Protein AF-A0A5M6CV41-F1 (afdb_monomer)

Secondary structure (DSSP, 8-state):
--HIIIIIGGG--SSEEEEEETTEEEEEEHHHHHHHEEEEEEEEEGGGTEEEEEEEESS-TTEEEEEEEETTTEEEEEEEEHHHHHHHHHTTS---

Radius of gyration: 13.52 Å; Cα contacts (8 Å, |Δi|>4): 153; chains: 1; bounding box: 40×32×35 Å

Solvent-accessible surface area (backbone atoms only — not comparable to full-atom values): 5584 Å² total; per-residue (Å²): 134,61,70,50,66,78,66,48,45,81,72,47,89,48,72,50,46,66,29,35,44,97,90,40,85,44,75,46,44,49,68,58,46,66,73,43,38,42,83,75,49,72,49,75,42,75,95,72,56,32,38,38,40,32,25,34,30,74,85,50,68,56,35,27,42,35,40,40,38,31,85,91,71,44,75,46,38,34,50,44,48,38,71,66,52,47,55,70,57,60,70,72,75,79,8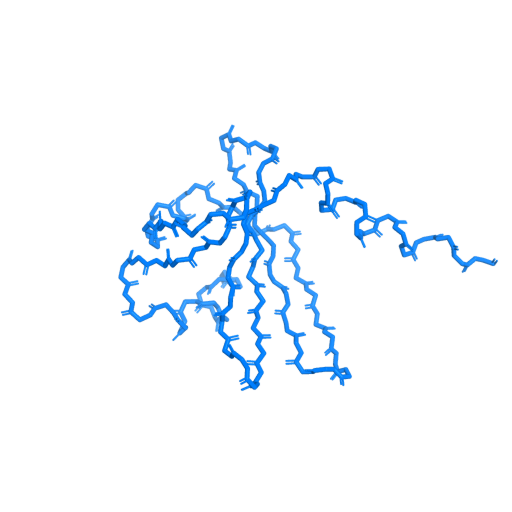2,128

Nearest PDB structures (foldseek):
  8tvy-assembly1_H  TM=7.043E-01  e=2.802E+00  Saccharomyces cerevisiae
  5w66-assembly1_H  TM=6.762E-01  e=2.802E+00  Saccharomyces cerevisiae S288C
  5c4j-assembly1_H  TM=6.015E-01  e=2.113E+00  Saccharomyces cerevisiae S288C
  3gtk-assembly1_H  TM=7.105E-01  e=4.160E+00  Saccharomyces cerevisiae
  7wbx-assembly1_H  TM=6.871E-01  e=4.927E+00  Komagataella phaffii

Foldseek 3Di:
DAPCVVPPVVLPPDQKDWADEPNDIDIDGPVCCVVFWDWDDKDADPVQQKIWTWIAGPVPRQKIKIWIAGPVPGIYIYIDGPVVVVVVVVVVPPDD

pLDDT: mean 85.9, std 13.17, range [39.94, 96.44]

Sequence (96 aa):
MDKFEAYVLPYLVNSYFRYLADGEAKSMSVEYFQKSFTSIAATELINSGQRYFYYQNKETLELVMRFRISQAGGLSATMMRFSDFEKQFCHKTDKK

Mean predicted aligned error: 5.97 Å

Organism: NCBI:txid2607907

Structure (mmCIF, N/CA/C/O backbone):
data_AF-A0A5M6CV41-F1
#
_entry.id   AF-A0A5M6CV41-F1
#
loop_
_atom_site.group_PDB
_atom_site.id
_atom_sit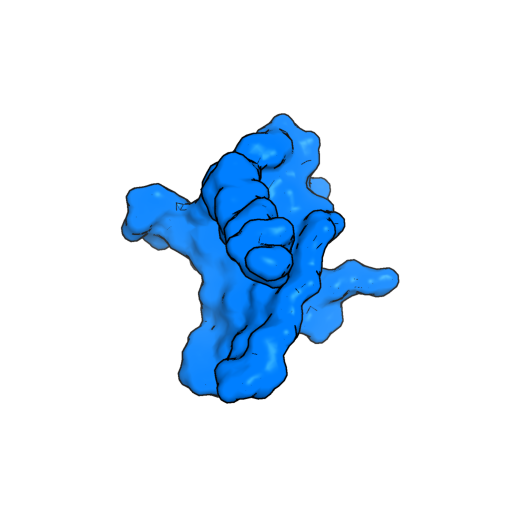e.type_symbol
_atom_site.label_atom_id
_atom_site.label_alt_id
_atom_site.label_comp_id
_atom_site.label_asym_id
_atom_site.label_entity_id
_atom_site.label_seq_id
_atom_site.pdbx_PDB_ins_code
_atom_site.Cartn_x
_atom_site.Cartn_y
_atom_site.Cartn_z
_atom_site.occupancy
_atom_site.B_iso_or_equiv
_atom_site.auth_seq_id
_atom_site.auth_comp_id
_atom_site.auth_asym_id
_atom_site.auth_atom_id
_atom_site.pdbx_PDB_model_num
ATOM 1 N N . MET A 1 1 ? 0.100 -17.017 -0.729 1.00 49.12 1 MET A N 1
ATOM 2 C CA . MET A 1 1 ? 1.306 -16.169 -0.806 1.00 49.12 1 MET A CA 1
ATOM 3 C C . MET A 1 1 ? 0.867 -14.746 -1.054 1.00 49.12 1 MET A C 1
ATOM 5 O O . MET A 1 1 ? 0.028 -14.528 -1.925 1.00 49.12 1 MET A O 1
ATOM 9 N N . ASP A 1 2 ? 1.340 -13.827 -0.223 1.00 72.69 2 ASP A N 1
ATOM 10 C CA . ASP A 1 2 ? 0.831 -12.464 -0.150 1.00 72.69 2 ASP A CA 1
ATOM 11 C C . ASP A 1 2 ? 1.244 -11.674 -1.404 1.00 72.69 2 ASP A C 1
ATOM 13 O O . ASP A 1 2 ? 2.420 -11.653 -1.776 1.00 72.69 2 ASP A O 1
ATOM 17 N N . LYS A 1 3 ? 0.288 -11.027 -2.089 1.00 75.50 3 LYS A N 1
ATOM 18 C CA . LYS A 1 3 ? 0.587 -10.189 -3.272 1.00 75.50 3 LYS A CA 1
ATOM 19 C C . LYS A 1 3 ? 1.577 -9.073 -2.914 1.00 75.50 3 LYS A C 1
ATOM 21 O O . LYS A 1 3 ? 2.272 -8.565 -3.791 1.00 75.50 3 LYS A O 1
ATOM 26 N N . PHE A 1 4 ? 1.666 -8.727 -1.633 1.00 82.19 4 PHE A N 1
ATOM 27 C CA . PHE A 1 4 ? 2.639 -7.784 -1.115 1.00 82.19 4 PHE A CA 1
ATOM 28 C C . PHE A 1 4 ? 4.078 -8.270 -1.289 1.00 82.19 4 PHE A C 1
ATOM 30 O O . PHE A 1 4 ? 4.881 -7.565 -1.893 1.00 82.19 4 PHE A O 1
ATOM 37 N N . GLU A 1 5 ? 4.399 -9.476 -0.822 1.00 83.31 5 GLU A N 1
ATOM 38 C CA . GLU A 1 5 ? 5.762 -10.020 -0.876 1.00 83.31 5 GLU A CA 1
ATOM 39 C C . GLU A 1 5 ? 6.235 -10.236 -2.313 1.00 83.31 5 GLU A C 1
ATOM 41 O O . GLU A 1 5 ? 7.382 -9.948 -2.641 1.00 83.31 5 GLU A O 1
ATOM 46 N N . ALA A 1 6 ? 5.338 -10.694 -3.188 1.00 84.62 6 ALA A N 1
ATOM 47 C CA . ALA A 1 6 ? 5.683 -10.985 -4.575 1.00 84.62 6 ALA A CA 1
ATOM 48 C C . ALA A 1 6 ? 5.862 -9.724 -5.434 1.00 84.62 6 ALA A C 1
ATOM 50 O O . ALA A 1 6 ? 6.706 -9.707 -6.328 1.00 84.62 6 ALA A O 1
ATOM 51 N N . TYR A 1 7 ? 5.057 -8.681 -5.200 1.00 84.81 7 TYR A N 1
ATOM 52 C CA . TYR A 1 7 ? 4.988 -7.540 -6.117 1.00 84.81 7 TYR A CA 1
ATOM 53 C C . TYR A 1 7 ? 5.421 -6.215 -5.507 1.00 84.81 7 TYR A C 1
ATOM 55 O O . TYR A 1 7 ? 5.967 -5.394 -6.230 1.00 84.81 7 TYR A O 1
ATOM 63 N N . VAL A 1 8 ? 5.179 -5.972 -4.220 1.00 86.00 8 VAL A N 1
ATOM 64 C CA . VAL A 1 8 ? 5.432 -4.666 -3.589 1.00 86.00 8 VAL A CA 1
ATOM 65 C C . VAL A 1 8 ? 6.763 -4.661 -2.845 1.00 86.00 8 VAL A C 1
ATOM 67 O O . VAL A 1 8 ? 7.564 -3.750 -3.043 1.00 86.00 8 VAL A O 1
ATOM 70 N N . LEU A 1 9 ? 7.026 -5.691 -2.039 1.00 87.56 9 LEU A N 1
ATOM 71 C CA . LEU A 1 9 ? 8.226 -5.811 -1.212 1.00 87.56 9 LEU A CA 1
ATOM 72 C C . LEU A 1 9 ? 9.548 -5.676 -1.994 1.00 87.56 9 LEU A C 1
ATOM 74 O O . LEU A 1 9 ? 10.431 -4.992 -1.485 1.00 87.56 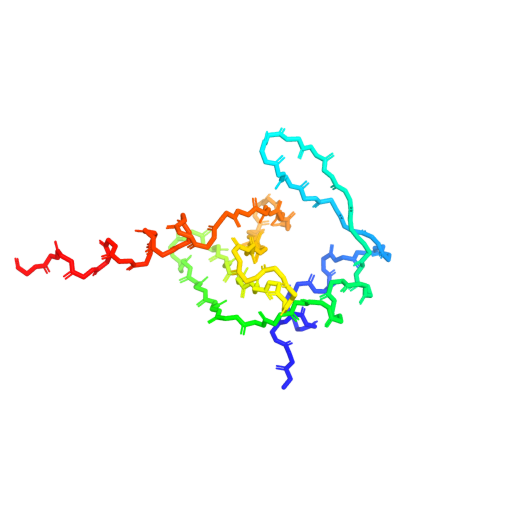9 LEU A O 1
ATOM 78 N N . PRO A 1 10 ? 9.704 -6.198 -3.232 1.00 88.75 10 PRO A N 1
ATOM 79 C CA . PRO A 1 10 ? 10.946 -6.030 -3.995 1.00 88.75 10 PRO A CA 1
ATOM 80 C C . PRO A 1 10 ? 11.306 -4.567 -4.294 1.00 88.75 10 PRO A C 1
ATOM 82 O O . PRO A 1 10 ? 12.460 -4.256 -4.571 1.00 88.75 10 PRO A O 1
ATOM 85 N N . TYR A 1 11 ? 10.327 -3.661 -4.234 1.00 85.19 11 TYR A N 1
ATOM 86 C CA . TYR A 1 11 ? 10.528 -2.224 -4.423 1.00 85.19 11 TYR A CA 1
ATOM 87 C C . TYR A 1 11 ? 10.782 -1.477 -3.104 1.00 85.19 11 TYR A C 1
ATOM 89 O O . TYR A 1 11 ? 11.094 -0.285 -3.119 1.00 85.19 11 TYR A O 1
ATOM 97 N N . LEU A 1 12 ? 10.647 -2.151 -1.961 1.00 85.56 12 LEU A N 1
ATOM 98 C CA . LEU A 1 12 ? 10.866 -1.600 -0.629 1.00 85.56 12 LEU A CA 1
ATOM 99 C C . LEU A 1 12 ? 12.245 -2.029 -0.128 1.00 85.56 12 LEU A C 1
ATOM 101 O O . LEU A 1 12 ? 12.391 -2.973 0.636 1.00 85.56 12 LEU A O 1
ATOM 105 N N . VAL A 1 13 ? 13.272 -1.312 -0.589 1.00 73.00 13 VAL A N 1
ATOM 106 C CA . VAL A 1 13 ? 14.688 -1.613 -0.295 1.00 73.00 13 VAL A CA 1
ATOM 107 C C . VAL A 1 13 ? 15.042 -1.391 1.185 1.00 73.00 13 VAL A C 1
ATOM 109 O O . VAL A 1 13 ? 16.013 -1.946 1.686 1.00 73.00 13 VAL A O 1
ATOM 112 N N . ASN A 1 14 ? 14.239 -0.603 1.903 1.00 78.00 14 ASN A N 1
ATOM 113 C CA . ASN A 1 14 ? 14.449 -0.273 3.308 1.00 78.00 14 ASN A CA 1
ATOM 114 C C . ASN A 1 14 ? 13.319 -0.835 4.173 1.00 78.00 14 ASN A C 1
ATOM 116 O O . ASN A 1 14 ? 12.189 -0.988 3.714 1.00 78.00 14 ASN A O 1
ATOM 120 N N . SER A 1 15 ? 13.577 -0.982 5.475 1.00 88.25 15 SER A N 1
ATOM 121 C CA . SER A 1 15 ? 12.554 -1.329 6.475 1.00 88.25 15 SER A CA 1
ATOM 122 C C . SER A 1 15 ? 11.433 -0.288 6.609 1.00 88.25 15 SER A C 1
ATOM 124 O O . SER A 1 15 ? 10.501 -0.499 7.380 1.00 88.25 15 SER A O 1
ATOM 126 N N . TYR A 1 16 ? 11.509 0.826 5.873 1.00 92.25 16 TYR A N 1
ATOM 127 C CA . TYR A 1 16 ? 10.515 1.890 5.814 1.00 92.25 16 TYR A CA 1
ATOM 128 C C . TYR A 1 16 ? 10.232 2.291 4.369 1.00 92.25 16 TYR A C 1
ATOM 130 O O . TYR A 1 16 ? 11.139 2.348 3.537 1.00 92.25 16 TYR A O 1
ATOM 138 N N . PHE A 1 17 ? 8.987 2.670 4.097 1.00 93.12 17 PHE A N 1
ATOM 139 C CA . PHE A 1 17 ? 8.574 3.237 2.819 1.00 93.12 17 PHE A CA 1
ATOM 140 C C . PHE A 1 17 ? 7.878 4.578 3.014 1.00 93.12 17 PHE A C 1
ATOM 142 O O . PHE A 1 17 ? 7.272 4.839 4.056 1.00 93.12 17 PHE A O 1
ATOM 149 N N . ARG A 1 18 ? 7.985 5.446 2.004 1.00 94.38 18 ARG A N 1
ATOM 150 C CA . ARG A 1 18 ? 7.285 6.733 1.974 1.00 94.38 18 ARG A CA 1
ATOM 151 C C . ARG A 1 18 ? 5.942 6.580 1.277 1.00 94.38 18 ARG A C 1
ATOM 153 O O . ARG A 1 18 ? 5.847 5.891 0.264 1.00 94.38 18 ARG A O 1
ATOM 160 N N . TYR A 1 19 ? 4.928 7.256 1.795 1.00 94.88 19 TYR A N 1
ATOM 161 C CA . TYR A 1 19 ? 3.599 7.326 1.203 1.00 94.88 19 TYR A CA 1
ATOM 162 C C . TYR A 1 19 ? 3.055 8.748 1.302 1.00 94.88 19 TYR A C 1
ATOM 164 O O . TYR A 1 19 ? 3.456 9.516 2.174 1.00 94.88 19 TYR A O 1
ATOM 172 N N . LEU A 1 20 ? 2.146 9.098 0.398 1.00 96.44 20 LEU A N 1
ATOM 173 C CA . LEU A 1 20 ? 1.403 10.353 0.475 1.00 96.44 20 LEU A CA 1
ATOM 174 C C . LEU A 1 20 ? 0.108 10.144 1.260 1.00 96.44 20 LEU A C 1
ATOM 176 O O . LEU A 1 20 ? -0.616 9.187 0.990 1.00 96.44 20 LEU A O 1
ATOM 180 N N . ALA A 1 21 ? -0.195 11.038 2.192 1.00 94.19 21 ALA A N 1
ATOM 181 C CA . ALA 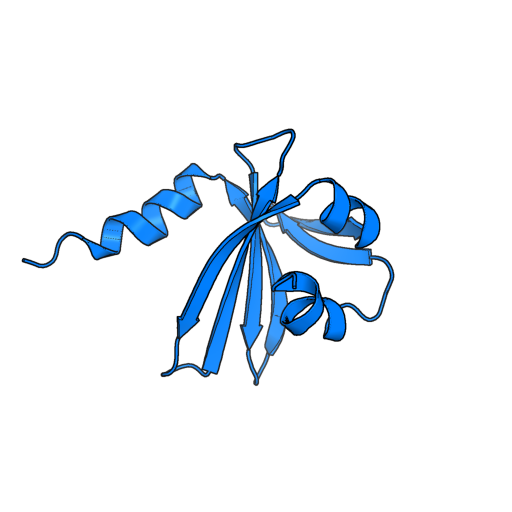A 1 21 ? -1.469 11.102 2.900 1.00 94.19 21 ALA A CA 1
ATOM 182 C C . ALA A 1 21 ? -1.870 12.567 3.040 1.00 94.19 21 ALA A C 1
ATOM 184 O O . ALA A 1 21 ? -1.078 13.362 3.533 1.00 94.19 21 ALA A O 1
ATOM 185 N N . ASP A 1 22 ? -3.065 12.918 2.565 1.00 89.12 22 ASP A N 1
ATOM 186 C CA . ASP A 1 22 ? -3.593 14.289 2.620 1.00 89.12 22 ASP A CA 1
ATOM 187 C C . ASP A 1 22 ? -2.638 15.351 2.030 1.00 89.12 22 ASP A C 1
ATOM 189 O O . ASP A 1 22 ? -2.575 16.487 2.482 1.00 89.12 22 ASP A O 1
ATOM 193 N N . GLY A 1 23 ? -1.869 14.972 1.000 1.00 88.75 23 GLY A N 1
ATOM 194 C CA . GLY A 1 23 ? -0.882 15.841 0.345 1.00 88.75 23 GLY A CA 1
ATOM 195 C C . GLY A 1 23 ? 0.495 15.877 1.017 1.00 88.75 23 GLY A C 1
ATOM 196 O O . GLY A 1 23 ? 1.438 16.404 0.432 1.00 88.75 23 GLY A O 1
ATOM 197 N N . GLU A 1 24 ? 0.652 15.258 2.185 1.00 93.81 24 GLU A N 1
ATOM 198 C CA . GLU A 1 24 ? 1.915 15.208 2.918 1.00 93.81 24 GLU A CA 1
ATOM 199 C C . GLU A 1 24 ? 2.651 13.885 2.700 1.00 93.81 24 GLU A C 1
ATOM 201 O O . GLU A 1 24 ? 2.054 12.805 2.669 1.00 93.81 24 GLU A O 1
ATOM 206 N N . ALA A 1 25 ? 3.979 13.956 2.587 1.00 94.88 25 ALA A N 1
ATOM 207 C CA . ALA A 1 25 ? 4.829 12.775 2.562 1.00 94.88 25 ALA A CA 1
ATOM 208 C C . ALA A 1 25 ? 5.059 12.259 3.988 1.00 94.88 25 ALA A C 1
ATOM 210 O O . ALA A 1 25 ? 5.674 12.928 4.815 1.00 94.88 25 ALA A O 1
ATOM 211 N N . LYS A 1 26 ? 4.605 11.036 4.253 1.00 95.56 26 LYS A N 1
ATOM 212 C CA . LYS A 1 26 ? 4.790 10.315 5.515 1.00 95.56 26 LYS A CA 1
ATOM 213 C C . LYS A 1 26 ? 5.620 9.056 5.286 1.00 95.56 26 LYS A C 1
ATOM 215 O O . LYS A 1 26 ? 5.836 8.635 4.148 1.00 95.56 26 LYS A O 1
ATOM 220 N N . SER A 1 27 ? 6.103 8.448 6.364 1.00 94.75 27 SER A N 1
ATOM 221 C CA . SER A 1 27 ? 6.819 7.171 6.330 1.00 94.75 27 SER A CA 1
ATOM 222 C C . SER A 1 27 ? 6.159 6.146 7.246 1.00 94.75 27 SER A C 1
ATOM 224 O O . SER A 1 27 ? 5.523 6.491 8.239 1.00 94.75 27 SER A O 1
ATOM 226 N N . MET A 1 28 ? 6.269 4.873 6.879 1.00 94.69 28 MET A N 1
ATOM 227 C CA . MET A 1 28 ? 5.757 3.741 7.651 1.00 94.69 28 MET A CA 1
ATOM 228 C C . MET A 1 28 ? 6.751 2.590 7.558 1.00 94.69 28 MET A C 1
ATOM 230 O O . MET A 1 28 ? 7.386 2.419 6.514 1.00 94.69 28 MET A O 1
ATOM 234 N N . SER A 1 29 ? 6.906 1.814 8.633 1.00 94.94 29 SER A N 1
ATOM 235 C CA . SER A 1 29 ? 7.735 0.612 8.571 1.00 94.94 29 SER A CA 1
ATOM 236 C C . SER A 1 29 ? 7.031 -0.493 7.783 1.00 94.94 29 SER A C 1
ATOM 238 O O . SER A 1 29 ? 5.813 -0.669 7.866 1.00 94.94 29 SER A O 1
ATOM 240 N N . VAL A 1 30 ? 7.807 -1.250 7.012 1.00 93.50 30 VAL A N 1
ATOM 241 C CA . VAL A 1 30 ? 7.323 -2.406 6.244 1.00 93.50 30 VAL A CA 1
ATOM 242 C C . VAL A 1 30 ? 6.736 -3.457 7.186 1.00 93.50 30 VAL A C 1
ATOM 244 O O . VAL A 1 30 ? 5.664 -3.992 6.920 1.00 93.50 30 VAL A O 1
ATOM 247 N N . GLU A 1 31 ? 7.385 -3.684 8.329 1.00 92.88 31 GLU A N 1
ATOM 248 C CA . GLU A 1 31 ? 6.928 -4.638 9.341 1.00 92.88 31 GLU A CA 1
ATOM 249 C C . GLU A 1 31 ? 5.571 -4.243 9.943 1.00 92.88 31 GLU A C 1
ATOM 251 O O . GLU A 1 31 ? 4.668 -5.078 10.037 1.00 92.88 31 GLU A O 1
ATOM 256 N N . TYR A 1 32 ? 5.397 -2.969 10.322 1.00 93.19 32 TYR A N 1
ATOM 257 C CA . TYR A 1 32 ? 4.109 -2.476 10.815 1.00 93.19 32 TYR A CA 1
ATOM 258 C C . TYR A 1 32 ? 3.036 -2.637 9.742 1.00 93.19 32 TYR A C 1
ATOM 260 O O . TYR A 1 32 ? 1.948 -3.130 10.025 1.00 93.19 32 TYR A O 1
ATOM 268 N N . PHE A 1 33 ? 3.356 -2.296 8.492 1.00 93.81 33 PHE A N 1
ATOM 269 C CA . PHE A 1 33 ? 2.422 -2.449 7.388 1.00 93.81 33 PHE A CA 1
ATOM 270 C C . PHE A 1 33 ? 1.947 -3.903 7.222 1.00 93.81 33 PHE A C 1
AT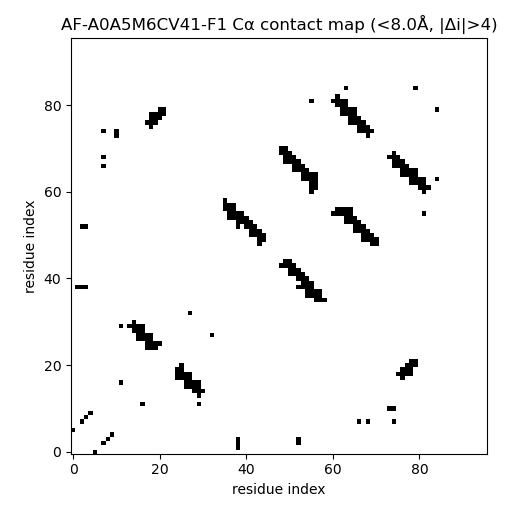OM 272 O O . PHE A 1 33 ? 0.744 -4.148 7.190 1.00 93.81 33 PHE A O 1
ATOM 279 N N . GLN A 1 34 ? 2.862 -4.876 7.184 1.00 91.81 34 GLN A N 1
ATOM 280 C CA . GLN A 1 34 ? 2.511 -6.297 7.043 1.00 91.81 34 GLN A CA 1
ATOM 281 C C . GLN A 1 34 ? 1.628 -6.802 8.198 1.00 91.81 34 GLN A C 1
ATOM 283 O O . GLN A 1 34 ? 0.733 -7.626 7.997 1.00 91.81 34 GLN A O 1
ATOM 288 N N . LYS A 1 35 ? 1.840 -6.288 9.415 1.00 93.19 35 LYS A N 1
ATOM 289 C CA . LYS A 1 35 ? 1.033 -6.641 10.590 1.00 93.19 35 LYS A CA 1
ATOM 290 C C . LYS A 1 35 ? -0.349 -5.990 10.552 1.00 93.19 35 LYS A C 1
ATOM 292 O O . LYS A 1 35 ? -1.349 -6.675 10.781 1.00 93.19 35 LYS A O 1
ATOM 297 N N . SER A 1 36 ? -0.418 -4.707 10.213 1.00 94.56 36 SER A N 1
ATOM 298 C CA . SER A 1 36 ? -1.622 -3.883 10.361 1.00 94.56 36 SER A CA 1
ATOM 299 C C . SER A 1 36 ? -2.490 -3.799 9.113 1.00 94.56 36 SER A C 1
ATOM 301 O O . SER A 1 36 ? -3.615 -3.328 9.220 1.00 94.56 36 SER A O 1
ATOM 303 N N . PHE A 1 37 ? -2.030 -4.252 7.946 1.00 94.50 37 PHE A N 1
ATOM 304 C CA . PHE A 1 37 ? -2.793 -4.165 6.700 1.00 94.50 37 PHE A CA 1
ATOM 305 C C . PHE A 1 37 ? -3.117 -5.543 6.119 1.00 94.50 37 PHE A C 1
ATOM 307 O O . PHE A 1 37 ? -2.405 -6.521 6.338 1.00 94.50 37 PHE A O 1
ATOM 314 N N . THR A 1 38 ? -4.233 -5.634 5.397 1.00 93.00 38 THR A N 1
ATOM 315 C CA . THR A 1 38 ? -4.660 -6.841 4.679 1.00 93.00 38 THR A CA 1
ATOM 316 C C . THR A 1 38 ? -4.995 -6.513 3.233 1.00 93.00 38 THR A C 1
ATOM 318 O O . THR A 1 38 ? -5.564 -5.459 2.955 1.00 93.00 38 THR A O 1
ATOM 321 N N . SER A 1 39 ? -4.633 -7.389 2.295 1.00 92.62 39 SER A N 1
ATOM 322 C CA . SER A 1 39 ? -4.932 -7.175 0.876 1.00 92.62 39 SER A CA 1
ATOM 323 C C . SER A 1 39 ? -6.436 -7.272 0.628 1.00 92.62 39 SER A C 1
ATOM 325 O O . SER A 1 39 ? -7.064 -8.247 1.033 1.00 92.62 39 SER A O 1
ATOM 327 N N . ILE A 1 40 ? -7.000 -6.277 -0.059 1.00 92.25 40 ILE A N 1
ATOM 328 C CA . ILE A 1 40 ? -8.431 -6.245 -0.405 1.00 92.25 40 ILE A CA 1
ATOM 329 C C . ILE A 1 40 ? -8.679 -6.266 -1.914 1.00 92.25 40 ILE A C 1
ATOM 331 O O . ILE A 1 40 ? -9.687 -6.799 -2.365 1.00 92.25 40 ILE A O 1
ATOM 335 N N . ALA A 1 41 ? -7.760 -5.725 -2.718 1.00 90.94 41 ALA A N 1
ATOM 336 C CA . ALA A 1 41 ? -7.897 -5.714 -4.169 1.00 90.94 41 ALA A CA 1
ATOM 337 C C . ALA A 1 41 ? -6.541 -5.578 -4.869 1.00 90.94 41 ALA A C 1
ATOM 339 O O . ALA A 1 41 ? -5.569 -5.057 -4.321 1.00 90.94 41 ALA A O 1
ATOM 340 N N . ALA A 1 42 ? -6.494 -6.012 -6.126 1.00 89.88 42 ALA A N 1
ATOM 341 C CA . ALA A 1 42 ? -5.416 -5.685 -7.047 1.00 89.88 42 ALA A CA 1
ATOM 342 C C . ALA A 1 42 ? -6.005 -5.432 -8.436 1.00 89.88 42 ALA A C 1
ATOM 344 O O . ALA A 1 42 ? -6.971 -6.084 -8.831 1.00 89.88 42 ALA A O 1
ATOM 345 N N . THR A 1 43 ? -5.448 -4.481 -9.175 1.00 88.62 43 THR A N 1
ATOM 346 C CA . THR A 1 43 ? -5.898 -4.135 -10.526 1.00 88.62 43 THR A CA 1
ATOM 347 C C . THR A 1 43 ? -4.693 -3.928 -11.421 1.00 88.62 43 THR A C 1
ATOM 349 O O . THR A 1 43 ? -3.774 -3.194 -11.073 1.00 88.62 43 THR A O 1
ATOM 352 N N . GLU A 1 44 ? -4.708 -4.553 -12.590 1.00 85.88 44 GLU A N 1
ATOM 353 C CA . GLU A 1 44 ? -3.686 -4.373 -13.612 1.00 85.88 44 GLU A CA 1
ATOM 354 C C . GLU A 1 44 ? -4.293 -3.620 -14.796 1.00 85.88 44 GLU A C 1
ATOM 356 O O . GLU A 1 44 ? -5.296 -4.038 -15.373 1.00 85.88 44 GLU A O 1
ATOM 361 N N . LEU A 1 45 ? -3.708 -2.472 -15.128 1.00 82.69 45 LEU A N 1
ATOM 362 C CA . LEU A 1 45 ? -4.048 -1.694 -16.309 1.00 82.69 45 LEU A CA 1
ATOM 363 C C . LEU A 1 45 ? -3.043 -2.040 -17.408 1.00 82.69 45 LEU A C 1
ATOM 365 O O . LEU A 1 45 ? -1.983 -1.426 -17.520 1.00 82.69 45 LEU A O 1
ATOM 369 N N . ILE A 1 46 ? -3.400 -3.044 -18.211 1.00 73.88 46 ILE A N 1
ATOM 370 C CA . ILE A 1 46 ? -2.549 -3.625 -19.264 1.00 73.88 46 ILE A CA 1
ATOM 371 C C . ILE A 1 46 ? -2.053 -2.545 -20.237 1.00 73.88 46 ILE A C 1
ATOM 373 O O . ILE A 1 46 ? -0.869 -2.495 -20.553 1.00 73.88 46 ILE A O 1
ATOM 377 N N . ASN A 1 47 ? -2.928 -1.615 -20.629 1.00 75.56 47 ASN A N 1
ATOM 378 C CA . ASN A 1 47 ? -2.607 -0.575 -21.612 1.00 75.56 47 ASN A CA 1
ATOM 379 C C . ASN A 1 47 ? -1.582 0.461 -21.119 1.00 75.56 47 ASN A C 1
ATOM 381 O O . ASN A 1 47 ? -0.984 1.150 -21.938 1.00 75.56 47 ASN A O 1
ATOM 385 N N . SER A 1 48 ? -1.383 0.599 -19.803 1.00 76.06 48 SER A N 1
ATOM 386 C CA . SER A 1 48 ? -0.421 1.547 -19.220 1.00 76.06 48 SER A CA 1
ATOM 387 C C . SER A 1 48 ? 0.744 0.867 -18.497 1.00 76.06 48 SER A C 1
ATOM 389 O O . SER A 1 48 ? 1.605 1.559 -17.952 1.00 76.06 48 SER A O 1
ATOM 391 N N . GLY A 1 49 ? 0.779 -0.471 -18.457 1.00 82.88 49 GLY A N 1
ATOM 392 C CA . GLY A 1 49 ? 1.775 -1.230 -17.694 1.00 82.88 49 GLY A CA 1
ATOM 393 C C . GLY A 1 49 ? 1.752 -0.917 -16.192 1.00 82.88 49 GLY A C 1
ATOM 394 O O . GLY A 1 49 ? 2.779 -1.025 -15.520 1.00 82.88 49 GLY A O 1
ATOM 395 N N . GLN A 1 50 ? 0.606 -0.465 -15.669 1.00 88.44 50 GLN A N 1
ATOM 396 C CA . GLN A 1 50 ? 0.451 -0.071 -14.270 1.00 88.44 50 GLN A CA 1
ATOM 397 C C . GLN A 1 50 ? -0.270 -1.152 -13.477 1.00 88.44 50 GLN A C 1
ATOM 399 O O . GLN A 1 50 ? -1.318 -1.654 -13.883 1.00 88.44 50 GLN A O 1
ATOM 404 N N . ARG A 1 51 ? 0.260 -1.459 -12.297 1.00 91.38 51 ARG A N 1
ATOM 405 C CA . ARG A 1 51 ? -0.361 -2.364 -11.330 1.00 91.38 51 ARG A CA 1
ATOM 406 C C . ARG A 1 51 ? -0.692 -1.609 -10.061 1.00 91.38 51 ARG A C 1
ATOM 408 O O . ARG A 1 51 ? 0.146 -0.890 -9.522 1.00 91.38 51 ARG A O 1
ATOM 415 N N . TYR A 1 52 ? -1.906 -1.800 -9.582 1.00 92.19 52 TYR A N 1
ATOM 416 C CA . TYR A 1 52 ? -2.417 -1.222 -8.356 1.00 92.19 52 TYR A CA 1
ATOM 417 C C . TYR A 1 52 ? -2.691 -2.335 -7.355 1.00 92.19 52 TYR A C 1
ATOM 419 O O . TYR A 1 52 ? -3.338 -3.326 -7.689 1.00 92.19 52 TYR A O 1
ATOM 427 N N . PHE A 1 53 ? -2.223 -2.160 -6.127 1.00 93.38 53 PHE A N 1
ATOM 428 C CA . PHE A 1 53 ? -2.473 -3.066 -5.014 1.00 93.38 53 PHE A CA 1
ATOM 429 C C . PHE A 1 53 ? -3.072 -2.271 -3.865 1.00 93.38 53 PHE A C 1
ATOM 431 O O . PHE A 1 53 ? -2.545 -1.220 -3.499 1.00 93.38 53 PHE A O 1
ATOM 438 N N . TYR A 1 54 ? -4.165 -2.775 -3.308 1.00 94.06 54 TYR A N 1
ATOM 439 C CA . TYR A 1 54 ? -4.944 -2.098 -2.284 1.00 94.06 54 TYR A CA 1
ATOM 440 C C . TYR A 1 54 ? -4.962 -2.945 -1.024 1.00 94.06 54 TYR A C 1
ATOM 442 O O . TYR A 1 54 ? -5.264 -4.144 -1.073 1.00 94.06 54 TYR A O 1
ATOM 450 N N . TYR A 1 55 ? -4.658 -2.304 0.096 1.00 94.75 55 TYR A N 1
ATOM 451 C CA . TYR A 1 55 ? -4.615 -2.941 1.398 1.00 94.75 55 TYR A CA 1
ATOM 452 C C . TYR A 1 55 ? -5.369 -2.097 2.412 1.00 94.75 55 TYR A C 1
ATOM 454 O O . TYR A 1 55 ? -5.125 -0.899 2.516 1.00 94.75 55 TYR A O 1
ATOM 462 N N . GLN A 1 56 ? -6.261 -2.714 3.170 1.00 95.50 56 GLN A N 1
ATOM 463 C CA . GLN A 1 56 ? -7.032 -2.048 4.212 1.00 95.50 56 GLN A CA 1
ATOM 464 C C . GLN A 1 56 ? -6.329 -2.195 5.556 1.00 95.50 56 GLN A C 1
ATOM 466 O O . GLN A 1 56 ? -5.806 -3.270 5.859 1.00 95.50 56 GLN A O 1
ATOM 471 N N . ASN A 1 57 ? -6.309 -1.132 6.357 1.00 95.88 57 ASN A N 1
ATOM 472 C CA . ASN A 1 57 ? -5.835 -1.217 7.733 1.00 95.88 57 ASN A CA 1
ATOM 473 C C . ASN A 1 57 ? -6.839 -2.029 8.577 1.00 95.88 57 ASN A C 1
ATOM 475 O O . ASN A 1 57 ? -8.043 -1.820 8.474 1.00 95.88 57 ASN A O 1
ATOM 479 N N . LYS A 1 58 ? -6.348 -2.962 9.396 1.00 94.00 58 LYS A N 1
ATOM 480 C CA . LYS A 1 58 ? -7.152 -3.888 10.211 1.00 94.00 58 LYS A CA 1
ATOM 481 C C . LYS A 1 58 ? -7.781 -3.220 11.437 1.00 94.00 58 LYS A C 1
ATOM 483 O O . LYS A 1 58 ? -8.802 -3.694 11.916 1.00 94.00 58 LYS A O 1
ATOM 488 N N . GLU A 1 59 ? -7.170 -2.152 11.944 1.00 92.50 59 GLU A N 1
ATOM 489 C CA . GLU A 1 59 ? -7.631 -1.408 13.123 1.00 92.50 59 GLU A CA 1
ATOM 490 C C . GLU A 1 59 ? -8.496 -0.212 12.714 1.00 92.50 59 GLU A C 1
ATOM 492 O O . GLU A 1 59 ? -9.543 0.048 13.298 1.00 92.50 59 GLU A O 1
ATOM 497 N N . THR A 1 60 ? -8.081 0.506 11.671 1.00 92.31 60 THR A N 1
ATOM 498 C CA . THR A 1 60 ? -8.798 1.653 11.111 1.00 92.31 60 THR A CA 1
ATOM 499 C C . THR A 1 60 ? -9.336 1.299 9.732 1.00 92.31 60 THR A C 1
ATOM 501 O O . THR A 1 60 ? -8.743 1.642 8.711 1.00 92.31 60 THR A O 1
ATOM 504 N N . LEU A 1 61 ? -10.489 0.626 9.698 1.00 90.38 61 LEU A N 1
ATOM 505 C CA . LEU A 1 61 ? -11.113 0.126 8.463 1.00 90.38 61 LEU A CA 1
ATOM 506 C C . LEU A 1 61 ? -11.405 1.223 7.423 1.00 90.38 61 LEU A C 1
ATOM 508 O O . LEU A 1 61 ? -11.569 0.930 6.240 1.00 90.38 61 LEU A O 1
ATOM 512 N N . GLU A 1 62 ? -11.430 2.487 7.838 1.00 93.62 62 GLU A N 1
ATOM 513 C CA . GLU A 1 62 ? -11.588 3.640 6.953 1.00 93.62 62 GLU A CA 1
ATOM 514 C C . GLU A 1 62 ? -10.336 3.965 6.128 1.00 93.62 62 GLU A C 1
ATOM 516 O O . GLU A 1 62 ? -10.413 4.806 5.235 1.00 93.62 62 GLU A O 1
ATOM 521 N N . LEU A 1 63 ? -9.187 3.340 6.399 1.00 94.81 63 LEU A N 1
ATOM 522 C CA . LEU A 1 63 ? -7.923 3.631 5.728 1.00 94.81 63 LEU A CA 1
ATOM 523 C C . LEU A 1 63 ? -7.510 2.513 4.773 1.00 94.81 63 LEU A C 1
ATOM 525 O O . LEU A 1 63 ? -7.409 1.340 5.140 1.00 94.81 63 LEU A O 1
ATOM 529 N N . VAL A 1 64 ? -7.187 2.916 3.546 1.00 95.94 64 VAL A N 1
ATOM 530 C CA . VAL A 1 64 ? -6.679 2.045 2.489 1.00 95.94 64 VAL A CA 1
ATOM 531 C C . VAL A 1 64 ? -5.334 2.565 2.005 1.00 95.94 64 VAL A C 1
ATOM 533 O O . VAL A 1 64 ? -5.212 3.701 1.546 1.00 95.94 64 VAL A O 1
ATOM 536 N N . MET A 1 65 ? -4.326 1.701 2.049 1.00 96.19 65 MET A N 1
ATOM 537 C CA . MET A 1 65 ? -3.050 1.912 1.386 1.00 96.19 65 MET A CA 1
ATOM 538 C C . MET A 1 65 ? -3.130 1.415 -0.053 1.00 96.19 65 MET A C 1
ATOM 540 O O . MET A 1 65 ? -3.417 0.244 -0.313 1.00 96.19 65 MET A O 1
ATOM 544 N N . ARG A 1 66 ? -2.813 2.298 -0.994 1.00 95.19 66 ARG A N 1
ATOM 545 C CA . ARG A 1 66 ? -2.692 1.992 -2.416 1.0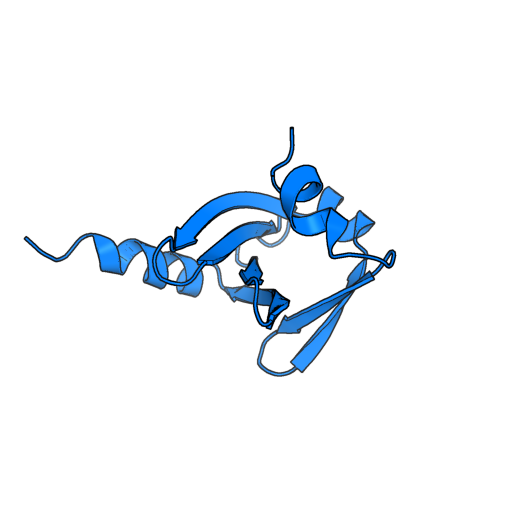0 95.19 66 ARG A CA 1
ATOM 546 C C . ARG A 1 66 ? -1.232 2.050 -2.832 1.00 95.19 66 ARG A C 1
ATOM 548 O O . ARG A 1 66 ? -0.628 3.121 -2.821 1.00 95.19 66 ARG A O 1
ATOM 555 N N . PHE A 1 67 ? -0.712 0.932 -3.316 1.00 94.69 67 PHE A N 1
ATOM 556 C CA . PHE A 1 67 ? 0.541 0.890 -4.057 1.00 94.69 67 PHE A CA 1
ATOM 557 C C . PHE A 1 67 ? 0.258 0.922 -5.551 1.00 94.69 67 PHE A C 1
ATOM 559 O O . PHE A 1 67 ? -0.543 0.136 -6.050 1.00 94.69 67 PHE A O 1
ATOM 566 N N . ARG A 1 68 ? 0.934 1.814 -6.269 1.00 93.31 68 ARG A N 1
ATOM 567 C CA . ARG A 1 68 ? 0.989 1.831 -7.730 1.00 93.31 68 ARG A CA 1
ATOM 568 C C . ARG A 1 68 ? 2.409 1.498 -8.156 1.00 93.31 68 ARG A C 1
ATOM 570 O O . ARG A 1 68 ? 3.331 2.228 -7.794 1.00 93.31 68 ARG A O 1
ATOM 577 N N . ILE A 1 69 ? 2.550 0.449 -8.952 1.00 91.81 69 ILE A N 1
ATOM 578 C CA . ILE A 1 69 ? 3.786 0.046 -9.617 1.00 91.81 69 ILE A CA 1
ATOM 579 C C . ILE A 1 69 ? 3.644 0.376 -11.094 1.00 91.81 69 ILE A C 1
ATOM 581 O O . ILE A 1 69 ? 2.645 0.029 -11.722 1.00 91.81 69 ILE A O 1
ATOM 585 N N . SER A 1 70 ? 4.639 1.055 -11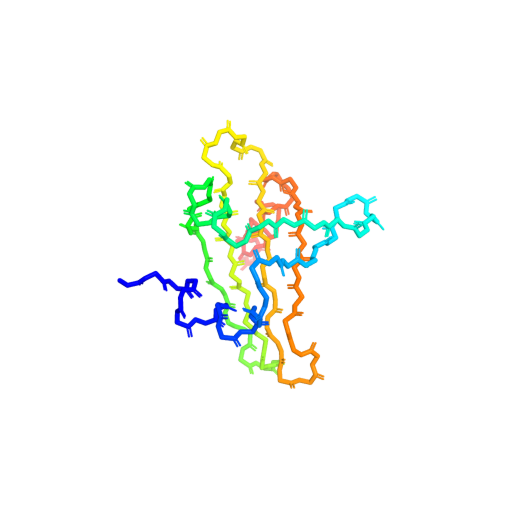.646 1.00 88.31 70 SER A N 1
ATOM 586 C CA . SER A 1 70 ? 4.725 1.358 -13.071 1.00 88.31 70 SER A CA 1
ATOM 587 C C . SER A 1 70 ? 6.146 1.118 -13.555 1.00 88.31 70 SER A C 1
ATOM 589 O O . SER A 1 70 ? 7.094 1.376 -12.814 1.00 88.31 70 SER A O 1
ATOM 591 N N . GLN A 1 71 ? 6.308 0.665 -14.797 1.00 77.31 71 GLN A N 1
ATOM 592 C CA . GLN A 1 71 ? 7.643 0.453 -15.366 1.00 77.31 71 GLN A CA 1
ATOM 593 C C . GLN A 1 71 ? 8.449 1.759 -15.467 1.00 77.31 71 GLN A C 1
ATOM 595 O O . GLN A 1 71 ? 9.644 1.756 -15.202 1.00 77.31 71 GLN A O 1
ATOM 600 N N . ALA A 1 72 ? 7.794 2.879 -15.789 1.00 78.50 72 ALA A N 1
ATOM 601 C CA . ALA A 1 72 ? 8.458 4.173 -15.966 1.00 78.50 72 ALA A CA 1
ATOM 602 C C . ALA A 1 72 ? 8.705 4.945 -14.654 1.00 78.50 72 ALA A C 1
ATOM 604 O O . ALA A 1 72 ? 9.640 5.734 -14.579 1.00 78.50 72 ALA A O 1
ATOM 605 N N . GLY A 1 73 ? 7.862 4.757 -13.631 1.00 76.19 73 GLY A N 1
ATOM 606 C CA . GLY A 1 73 ? 7.877 5.557 -12.397 1.00 76.19 73 GLY A CA 1
ATOM 607 C C . GLY A 1 73 ? 8.150 4.769 -11.115 1.00 76.19 73 GLY A C 1
ATOM 608 O O . GLY A 1 73 ? 8.065 5.338 -10.030 1.00 76.19 73 GLY A O 1
ATOM 609 N N . GLY A 1 74 ? 8.423 3.465 -11.215 1.00 87.94 74 GLY A N 1
ATOM 610 C CA . GLY A 1 74 ? 8.661 2.598 -10.062 1.00 87.94 74 GLY A CA 1
ATOM 611 C C . GLY A 1 74 ? 7.433 2.443 -9.157 1.00 87.94 74 GLY A C 1
ATOM 612 O O . GLY A 1 74 ? 6.291 2.429 -9.633 1.00 87.94 74 GLY A O 1
ATOM 613 N N . LEU A 1 75 ? 7.684 2.301 -7.852 1.00 91.69 75 LEU A N 1
ATOM 614 C CA . LEU A 1 75 ? 6.665 2.181 -6.809 1.00 91.69 75 LEU A CA 1
ATOM 615 C C . LEU A 1 75 ? 6.292 3.556 -6.242 1.00 91.69 75 LEU A C 1
ATOM 617 O O . LEU A 1 75 ? 7.147 4.347 -5.856 1.00 91.69 75 LEU A O 1
ATOM 621 N N . SER A 1 76 ? 4.993 3.790 -6.090 1.00 93.38 76 SER A N 1
ATOM 622 C CA . SER A 1 76 ? 4.441 4.908 -5.320 1.00 93.38 76 SER A CA 1
ATOM 623 C C . SER A 1 76 ? 3.355 4.407 -4.372 1.00 93.38 76 SER A C 1
ATOM 625 O O . SER A 1 76 ? 2.574 3.534 -4.752 1.00 93.38 76 SER A O 1
ATOM 627 N N . ALA A 1 77 ? 3.295 4.963 -3.162 1.00 95.06 77 ALA A N 1
ATOM 628 C CA . ALA A 1 77 ? 2.310 4.606 -2.145 1.00 95.06 77 ALA A CA 1
ATOM 629 C C . ALA A 1 77 ? 1.446 5.818 -1.765 1.00 95.06 77 ALA A C 1
ATOM 631 O O . ALA A 1 77 ? 1.934 6.948 -1.667 1.00 95.06 77 ALA A O 1
ATOM 632 N N . THR A 1 78 ? 0.152 5.598 -1.556 1.00 96.38 78 THR A N 1
ATOM 633 C CA . THR A 1 78 ? -0.802 6.633 -1.137 1.00 96.38 78 THR A CA 1
ATOM 634 C C . THR A 1 78 ? -1.768 6.045 -0.120 1.00 96.38 78 THR A C 1
ATOM 636 O O . THR A 1 78 ? -2.368 5.008 -0.394 1.00 96.38 78 THR A O 1
ATOM 639 N N . MET A 1 79 ? -1.946 6.712 1.017 1.00 96.00 79 MET A N 1
ATOM 640 C CA . MET A 1 79 ? -3.034 6.426 1.946 1.00 96.00 79 MET A CA 1
ATOM 641 C C . MET A 1 79 ? -4.263 7.228 1.532 1.00 96.00 79 MET A C 1
ATOM 643 O O . MET A 1 79 ? -4.159 8.413 1.221 1.00 96.00 7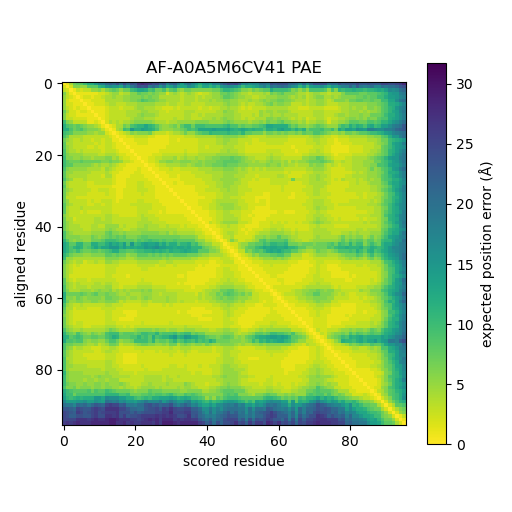9 MET A O 1
ATOM 647 N N . MET A 1 80 ? -5.423 6.586 1.532 1.00 94.62 80 MET A N 1
ATOM 648 C CA . MET A 1 80 ? -6.693 7.210 1.184 1.00 94.62 80 MET A CA 1
ATOM 649 C C . MET A 1 80 ? -7.830 6.653 2.035 1.00 94.62 80 MET A C 1
ATOM 651 O O . MET A 1 80 ? -7.685 5.603 2.665 1.00 94.62 80 MET A O 1
ATOM 655 N N . ARG A 1 81 ? -8.972 7.347 2.036 1.00 94.44 81 ARG A N 1
ATOM 656 C CA . ARG A 1 81 ? -10.176 6.863 2.712 1.00 94.44 81 ARG A CA 1
ATOM 657 C C . ARG A 1 81 ? -10.807 5.707 1.941 1.00 94.44 81 ARG A C 1
ATOM 659 O O . ARG A 1 81 ? -10.801 5.694 0.709 1.00 94.44 81 ARG A O 1
ATO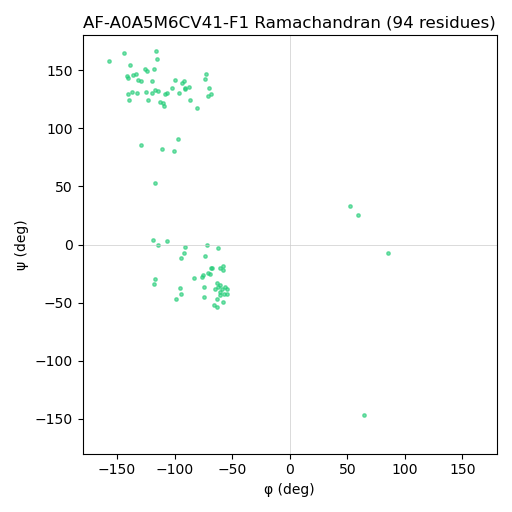M 666 N N . PHE A 1 82 ? -11.406 4.769 2.665 1.00 91.38 82 PHE A N 1
ATOM 667 C CA . PHE A 1 82 ? -12.116 3.627 2.093 1.00 91.38 82 PHE A CA 1
ATOM 668 C C . PHE A 1 82 ? -13.258 4.077 1.172 1.00 91.38 82 PHE A C 1
ATOM 670 O O . PHE A 1 82 ? -13.405 3.546 0.079 1.00 91.38 82 PHE A O 1
ATOM 677 N N . SER A 1 83 ? -13.975 5.145 1.528 1.00 91.00 83 SER A N 1
ATOM 678 C CA . SER A 1 83 ? -15.030 5.717 0.682 1.00 91.00 83 SER A CA 1
ATOM 679 C C . SER A 1 83 ? -14.516 6.254 -0.662 1.00 91.00 83 SER A C 1
ATOM 681 O O . SER A 1 83 ? -15.203 6.159 -1.680 1.00 91.00 83 SER A O 1
ATOM 683 N N . ASP A 1 84 ? -13.293 6.788 -0.712 1.00 90.31 84 ASP A N 1
ATOM 684 C CA . ASP A 1 84 ? -12.670 7.231 -1.965 1.00 90.31 84 ASP A CA 1
ATOM 685 C C . ASP A 1 84 ? -12.162 6.053 -2.801 1.00 90.31 84 ASP A C 1
ATOM 687 O O . ASP A 1 84 ? -12.103 6.142 -4.031 1.00 90.31 84 ASP A O 1
ATOM 691 N N . PHE A 1 85 ? -11.805 4.946 -2.146 1.00 88.06 85 PHE A N 1
ATOM 692 C CA . PHE A 1 85 ? -11.549 3.673 -2.807 1.00 88.06 85 PHE A CA 1
ATOM 693 C C . PHE A 1 85 ? -12.847 3.138 -3.426 1.00 88.06 85 PHE A C 1
ATOM 695 O O . PHE A 1 85 ? -12.880 2.916 -4.632 1.00 88.06 85 PHE A O 1
ATOM 702 N N . GLU A 1 86 ? -13.944 3.041 -2.674 1.00 86.56 86 GLU A N 1
ATOM 703 C CA . GLU A 1 86 ? -15.230 2.537 -3.176 1.00 86.56 86 GLU A CA 1
ATOM 704 C C . GLU A 1 86 ? -15.745 3.323 -4.383 1.00 86.56 86 GLU A C 1
ATOM 706 O O . GLU A 1 86 ? -16.154 2.725 -5.378 1.00 86.56 86 GLU A O 1
ATOM 711 N N . LYS A 1 87 ? -15.645 4.659 -4.369 1.00 85.62 87 LYS A N 1
ATOM 712 C CA . LYS A 1 87 ? -16.031 5.496 -5.519 1.00 85.62 87 LYS A CA 1
ATOM 713 C C . LYS A 1 87 ? -15.295 5.114 -6.806 1.00 85.62 87 LYS A C 1
ATOM 715 O O . LYS A 1 87 ? -15.903 5.162 -7.876 1.00 85.62 87 LYS A O 1
ATOM 720 N N . GLN A 1 88 ? -14.020 4.724 -6.717 1.00 79.50 88 GLN A N 1
ATOM 721 C CA . GLN A 1 88 ? -13.214 4.308 -7.875 1.00 79.50 88 GLN A CA 1
ATOM 722 C C . GLN A 1 88 ? -13.641 2.947 -8.439 1.00 79.50 88 GLN A C 1
ATOM 724 O O . GLN A 1 88 ? -13.414 2.685 -9.622 1.00 79.50 88 GLN A O 1
ATOM 729 N N . PHE A 1 89 ? -14.264 2.093 -7.624 1.00 72.56 89 PHE A N 1
ATOM 730 C CA . PHE A 1 89 ? -14.743 0.776 -8.045 1.00 72.56 89 PHE A CA 1
ATOM 731 C C . PHE A 1 89 ? -16.228 0.787 -8.444 1.00 72.56 89 PHE A C 1
ATOM 733 O O . PHE A 1 89 ? -16.573 0.172 -9.450 1.00 72.56 89 PHE A O 1
ATOM 740 N N . CYS A 1 90 ? -17.086 1.552 -7.761 1.00 58.75 90 CYS A N 1
ATOM 741 C CA . CYS A 1 90 ? -18.513 1.673 -8.090 1.00 58.75 90 CYS A CA 1
ATOM 742 C C . CYS A 1 90 ? -18.792 2.418 -9.406 1.00 58.75 90 CYS A C 1
ATOM 744 O O . CYS A 1 90 ? -19.786 2.135 -10.066 1.00 58.75 90 CYS A O 1
ATOM 746 N N . HIS A 1 91 ? -17.908 3.308 -9.872 1.00 53.34 91 HIS A N 1
ATOM 747 C CA . HIS A 1 91 ? -18.090 3.960 -11.182 1.00 53.34 91 HIS A CA 1
ATOM 748 C C . HIS A 1 91 ? -17.849 3.032 -12.389 1.00 53.34 91 HIS A C 1
ATOM 750 O O . HIS A 1 91 ? -17.983 3.467 -13.532 1.00 53.34 91 HIS A O 1
ATOM 756 N N . LYS A 1 92 ? -17.500 1.754 -12.175 1.00 50.16 92 LYS A N 1
ATOM 757 C CA . LYS A 1 92 ? -17.370 0.766 -13.260 1.00 50.16 92 LYS A CA 1
ATOM 758 C C . LYS A 1 92 ? -18.659 -0.011 -13.562 1.00 50.16 92 LYS A C 1
ATOM 760 O O . LYS A 1 92 ? -18.648 -0.798 -14.503 1.00 50.16 92 LYS A O 1
ATOM 765 N N . THR A 1 93 ? -19.751 0.215 -12.828 1.00 44.94 93 THR A N 1
ATOM 766 C CA . THR A 1 93 ? -21.022 -0.521 -13.000 1.00 44.94 93 THR A CA 1
ATOM 767 C C . THR A 1 93 ? -22.162 0.258 -13.668 1.00 44.94 93 THR A C 1
ATOM 769 O O . THR A 1 93 ? -23.221 -0.325 -13.862 1.00 44.94 93 THR A O 1
ATOM 772 N N . ASP A 1 94 ? -21.951 1.502 -14.114 1.00 43.97 94 ASP A N 1
ATOM 773 C CA . ASP A 1 94 ? -22.988 2.322 -14.778 1.00 43.97 94 ASP A CA 1
ATOM 774 C C . ASP A 1 94 ? -22.645 2.693 -16.232 1.00 43.97 94 ASP A C 1
ATOM 776 O O . ASP A 1 94 ? -22.663 3.851 -16.649 1.00 43.97 94 ASP A O 1
ATOM 780 N N . LYS A 1 95 ? -22.328 1.686 -17.047 1.00 42.31 95 LYS A N 1
ATOM 781 C CA . LYS A 1 95 ? -22.517 1.787 -18.501 1.00 42.31 95 LYS A CA 1
ATOM 782 C C . LYS A 1 95 ? -23.277 0.560 -18.977 1.00 42.31 95 LYS A C 1
ATOM 784 O O . LYS A 1 95 ? -22.670 -0.442 -19.351 1.00 42.31 95 LYS A O 1
ATOM 789 N N . LYS A 1 96 ? -24.601 0.653 -18.896 1.00 39.94 96 LYS A N 1
ATOM 790 C CA . LYS A 1 96 ? -25.536 -0.218 -19.601 1.00 39.94 96 LYS A CA 1
ATOM 791 C C . LYS A 1 96 ? -26.128 0.547 -20.775 1.00 39.94 96 LYS A C 1
ATOM 793 O O . LYS A 1 96 ? -26.329 1.770 -20.613 1.00 39.94 96 LYS A O 1
#